Protein AF-A0A523PLF6-F1 (afdb_monomer_lite)

Structure (mmCIF, N/CA/C/O backbone):
data_AF-A0A523PLF6-F1
#
_entry.id   AF-A0A523PLF6-F1
#
loop_
_atom_site.group_PDB
_atom_site.id
_atom_site.type_symbol
_atom_site.label_atom_id
_atom_site.label_alt_id
_atom_site.label_comp_id
_atom_site.label_asym_id
_atom_site.label_entity_id
_atom_site.label_seq_id
_atom_site.pdbx_PDB_ins_code
_atom_site.Cartn_x
_atom_site.Cartn_y
_atom_site.Cartn_z
_atom_site.occupancy
_atom_site.B_iso_or_equiv
_atom_site.auth_seq_id
_atom_site.auth_comp_id
_atom_site.auth_asym_id
_atom_site.auth_atom_id
_atom_site.pdbx_PDB_model_num
ATOM 1 N N . MET A 1 1 ? 30.069 -9.679 -11.797 1.00 52.62 1 MET A N 1
ATOM 2 C CA . MET A 1 1 ? 29.498 -8.792 -10.757 1.00 52.62 1 MET A CA 1
ATOM 3 C C . MET A 1 1 ? 27.975 -8.796 -10.899 1.00 52.62 1 MET A C 1
ATOM 5 O O . MET A 1 1 ? 27.487 -8.496 -11.984 1.00 52.62 1 MET A O 1
ATOM 9 N N . LYS A 1 2 ? 27.214 -9.253 -9.894 1.00 56.81 2 LYS A N 1
ATOM 10 C CA . LYS A 1 2 ? 25.753 -9.429 -10.031 1.00 56.81 2 LYS A CA 1
ATOM 11 C C . LYS A 1 2 ? 25.061 -8.055 -10.030 1.00 56.81 2 LYS A C 1
ATOM 13 O O . LYS A 1 2 ? 24.931 -7.437 -8.986 1.00 56.81 2 LYS A O 1
ATOM 18 N N . LYS A 1 3 ? 24.595 -7.595 -11.200 1.00 57.38 3 LYS A N 1
ATOM 19 C CA . LYS A 1 3 ? 23.920 -6.295 -11.444 1.00 57.38 3 LYS A CA 1
ATOM 20 C C . LYS A 1 3 ? 22.568 -6.092 -10.722 1.00 57.38 3 LYS A C 1
ATOM 22 O O . LYS A 1 3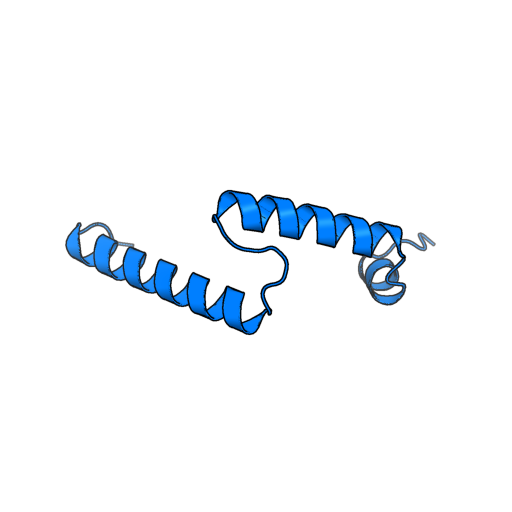 ? 21.887 -5.110 -10.985 1.00 57.38 3 LYS A O 1
ATOM 27 N N . ARG A 1 4 ? 22.147 -7.011 -9.852 1.00 61.06 4 ARG A N 1
ATOM 28 C CA . ARG A 1 4 ? 20.809 -7.035 -9.239 1.00 61.06 4 ARG A CA 1
ATOM 29 C C . ARG A 1 4 ? 20.912 -6.856 -7.726 1.00 61.06 4 ARG A C 1
ATOM 31 O O . ARG A 1 4 ? 20.676 -7.797 -6.978 1.00 61.06 4 ARG A O 1
ATOM 38 N N . THR A 1 5 ? 21.333 -5.677 -7.279 1.00 82.69 5 THR A N 1
ATOM 39 C CA . THR A 1 5 ? 21.119 -5.259 -5.887 1.00 82.69 5 THR A CA 1
ATOM 40 C C . THR A 1 5 ? 19.715 -4.665 -5.779 1.00 82.69 5 THR A C 1
ATOM 42 O O . THR A 1 5 ? 19.250 -4.017 -6.718 1.00 82.69 5 THR A O 1
ATOM 45 N N . LEU A 1 6 ? 19.027 -4.901 -4.657 1.00 84.19 6 LEU A N 1
ATOM 46 C CA . LEU A 1 6 ? 17.670 -4.394 -4.420 1.00 84.19 6 LEU A CA 1
ATOM 47 C C . LEU A 1 6 ? 17.619 -2.868 -4.608 1.00 84.19 6 LEU A C 1
ATOM 49 O O . LEU A 1 6 ? 16.755 -2.362 -5.309 1.00 84.19 6 LEU A O 1
ATOM 53 N N . THR A 1 7 ? 18.632 -2.156 -4.109 1.00 86.69 7 THR A N 1
ATOM 54 C CA . THR A 1 7 ? 18.795 -0.707 -4.291 1.00 86.69 7 THR A CA 1
ATOM 55 C C . THR A 1 7 ? 18.788 -0.293 -5.762 1.00 86.69 7 THR A C 1
ATOM 57 O O . THR A 1 7 ? 18.061 0.620 -6.133 1.00 86.69 7 THR A O 1
ATOM 60 N N . ASN A 1 8 ? 19.531 -0.987 -6.632 1.00 86.50 8 ASN A N 1
ATOM 61 C CA . ASN A 1 8 ? 19.551 -0.652 -8.060 1.00 86.50 8 ASN A CA 1
ATOM 62 C C . ASN A 1 8 ? 18.198 -0.914 -8.731 1.00 86.50 8 ASN A C 1
ATOM 64 O O . ASN A 1 8 ? 17.809 -0.168 -9.625 1.00 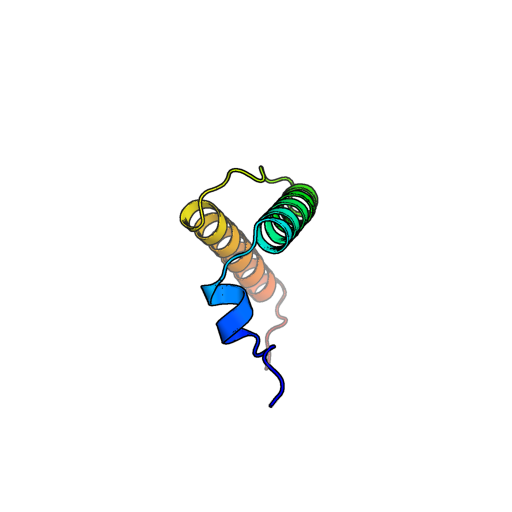86.50 8 ASN A O 1
ATOM 68 N N . LEU A 1 9 ? 17.487 -1.965 -8.312 1.00 86.25 9 LEU A N 1
ATOM 69 C CA . LEU A 1 9 ? 16.164 -2.290 -8.839 1.00 86.25 9 LEU A CA 1
ATOM 70 C C . LEU A 1 9 ? 15.121 -1.229 -8.452 1.00 86.25 9 LEU A C 1
ATOM 72 O O . LEU A 1 9 ? 14.355 -0.802 -9.311 1.00 86.25 9 LEU A O 1
ATOM 76 N N . TYR A 1 10 ? 15.123 -0.787 -7.194 1.00 88.31 10 TYR A N 1
ATOM 77 C CA . TYR A 1 10 ? 14.218 0.262 -6.720 1.00 88.31 10 TYR A CA 1
ATOM 78 C C . TYR A 1 10 ? 14.553 1.628 -7.329 1.00 88.31 10 TYR A C 1
ATOM 80 O O . TYR A 1 10 ? 13.638 2.336 -7.729 1.00 88.31 10 TYR A O 1
ATOM 88 N N . ASN A 1 11 ? 15.839 1.957 -7.506 1.00 88.88 11 ASN A N 1
ATOM 89 C CA . ASN A 1 11 ? 16.252 3.193 -8.182 1.00 88.88 11 ASN A CA 1
ATOM 90 C C . ASN A 1 11 ? 15.826 3.231 -9.657 1.00 88.88 11 ASN A C 1
ATOM 92 O O . ASN A 1 11 ? 15.491 4.289 -10.175 1.00 88.88 11 ASN A O 1
ATOM 96 N N . ALA A 1 12 ? 15.871 2.088 -10.349 1.00 89.88 12 ALA A N 1
ATOM 97 C CA . ALA A 1 12 ? 15.450 1.998 -11.745 1.00 89.88 12 ALA A CA 1
ATOM 98 C C . ALA A 1 12 ? 13.922 2.016 -11.915 1.00 89.88 12 ALA A C 1
ATOM 100 O O . ALA A 1 12 ? 13.455 2.241 -13.028 1.00 89.88 12 ALA A O 1
ATOM 101 N N . GLN A 1 13 ? 13.176 1.717 -10.842 1.00 86.19 13 GLN A N 1
ATOM 102 C CA . GLN A 1 13 ? 11.713 1.688 -10.765 1.00 86.19 13 GLN A CA 1
ATOM 103 C C . GLN A 1 13 ? 11.030 1.191 -12.058 1.00 86.19 13 GLN A C 1
ATOM 105 O O . GLN A 1 13 ? 10.228 1.899 -12.670 1.00 86.19 13 GLN A O 1
ATOM 110 N N . PRO A 1 14 ? 11.355 -0.025 -12.535 1.00 93.75 14 PRO A N 1
ATOM 111 C CA . PRO A 1 14 ? 10.801 -0.519 -13.786 1.00 93.75 14 PRO A CA 1
ATOM 112 C C . PRO A 1 14 ? 9.282 -0.707 -13.672 1.00 93.75 14 PRO A C 1
ATOM 114 O O . PRO A 1 14 ? 8.770 -1.094 -12.623 1.00 93.75 14 PRO A O 1
ATOM 117 N N . THR A 1 15 ? 8.559 -0.533 -14.780 1.00 95.44 15 THR A N 1
ATOM 118 C CA . THR A 1 15 ? 7.084 -0.575 -14.817 1.00 95.44 15 THR A CA 1
ATOM 119 C C . THR A 1 15 ? 6.482 -1.848 -14.215 1.00 95.44 15 THR A C 1
ATOM 121 O O . THR A 1 15 ? 5.420 -1.801 -13.601 1.00 95.44 15 THR A O 1
ATOM 124 N N . TRP A 1 16 ? 7.147 -2.999 -14.355 1.00 95.31 16 TRP A N 1
ATOM 125 C CA . TRP A 1 16 ? 6.657 -4.251 -13.770 1.00 95.31 16 TRP A CA 1
ATOM 126 C C . TRP A 1 16 ? 6.667 -4.231 -12.235 1.00 95.31 16 TRP A C 1
ATOM 128 O O . TRP A 1 16 ? 5.789 -4.835 -11.628 1.00 95.31 16 TRP A O 1
ATOM 138 N N . LEU A 1 17 ? 7.629 -3.538 -11.614 1.00 94.19 17 LEU A N 1
ATOM 139 C CA . LEU A 1 17 ? 7.746 -3.434 -10.159 1.00 94.19 17 LEU A CA 1
ATOM 140 C C . LEU A 1 17 ? 6.652 -2.521 -9.605 1.00 94.19 17 LEU A C 1
ATOM 142 O O . LEU A 1 17 ? 5.968 -2.875 -8.652 1.00 94.19 17 LEU A O 1
ATOM 146 N N . ASP A 1 18 ? 6.435 -1.391 -10.268 1.00 93.88 18 ASP A N 1
ATOM 147 C CA . ASP A 1 18 ? 5.359 -0.451 -9.958 1.00 93.88 18 ASP A CA 1
ATOM 148 C C . ASP A 1 18 ? 3.970 -1.111 -10.095 1.00 93.88 18 ASP A C 1
ATOM 150 O O . ASP A 1 18 ? 3.119 -1.025 -9.211 1.00 93.88 18 ASP A O 1
ATOM 154 N N . ASN A 1 19 ? 3.764 -1.905 -11.151 1.00 95.50 19 ASN A N 1
ATOM 155 C CA . ASN A 1 19 ? 2.546 -2.705 -11.308 1.00 95.50 19 ASN A CA 1
ATOM 156 C C . ASN A 1 19 ? 2.394 -3.802 -10.245 1.00 95.50 19 ASN A C 1
ATOM 158 O O . ASN A 1 19 ? 1.264 -4.151 -9.898 1.00 95.50 19 ASN A O 1
ATOM 162 N N . ALA A 1 20 ? 3.495 -4.376 -9.754 1.00 94.94 20 ALA A N 1
ATOM 163 C CA . ALA A 1 20 ? 3.455 -5.361 -8.679 1.00 94.94 20 ALA A CA 1
ATOM 164 C C . ALA A 1 20 ? 3.055 -4.709 -7.346 1.00 94.94 20 ALA A C 1
ATOM 166 O O . ALA A 1 20 ? 2.185 -5.243 -6.660 1.00 94.94 20 ALA A O 1
ATOM 167 N N . HIS A 1 21 ? 3.608 -3.535 -7.020 1.00 93.25 21 HIS A N 1
ATOM 168 C CA . HIS A 1 21 ? 3.203 -2.768 -5.836 1.00 93.25 21 HIS A CA 1
ATOM 169 C C . HIS A 1 21 ? 1.729 -2.362 -5.906 1.00 93.25 21 HIS A C 1
ATOM 171 O O . HIS A 1 21 ? 0.980 -2.686 -4.995 1.00 93.25 21 HIS A O 1
ATOM 177 N N . ARG A 1 22 ? 1.253 -1.822 -7.037 1.00 93.19 22 ARG A N 1
ATOM 178 C CA . ARG A 1 22 ? -0.173 -1.475 -7.192 1.00 93.19 22 ARG A CA 1
ATOM 179 C C . ARG A 1 22 ? -1.125 -2.656 -6.997 1.00 93.19 22 ARG A C 1
ATOM 181 O O . ARG A 1 22 ? -2.243 -2.479 -6.519 1.00 93.19 22 ARG A O 1
ATOM 188 N N . GLN A 1 23 ? -0.730 -3.860 -7.411 1.00 95.50 23 GLN A N 1
ATOM 189 C CA . GLN A 1 23 ? -1.532 -5.064 -7.168 1.00 95.50 23 GLN A CA 1
ATOM 190 C C . GLN A 1 23 ? -1.541 -5.446 -5.688 1.00 95.50 23 GLN A C 1
ATOM 192 O O . GLN A 1 23 ? -2.591 -5.820 -5.164 1.00 95.50 23 GLN A O 1
ATOM 197 N N . LEU A 1 24 ? -0.392 -5.322 -5.022 1.00 94.19 24 LEU A N 1
ATOM 198 C CA . LEU A 1 24 ? -0.273 -5.557 -3.591 1.00 94.19 24 LEU A CA 1
ATOM 199 C C . LEU A 1 24 ? -1.121 -4.558 -2.792 1.00 94.19 24 LEU A C 1
ATOM 201 O O . LEU A 1 24 ? -1.913 -4.990 -1.959 1.00 94.19 24 LEU A O 1
ATOM 205 N N . ASP A 1 25 ? -1.036 -3.264 -3.100 1.00 92.44 25 ASP A N 1
ATOM 206 C CA . ASP A 1 25 ? -1.788 -2.209 -2.409 1.00 92.44 25 ASP A CA 1
ATOM 207 C C . ASP A 1 25 ? -3.298 -2.417 -2.545 1.00 92.44 25 ASP A C 1
ATOM 209 O O . ASP A 1 25 ? -4.037 -2.304 -1.570 1.00 92.44 25 ASP A O 1
ATOM 213 N N . LYS A 1 26 ? -3.768 -2.838 -3.727 1.00 93.88 26 LYS A N 1
ATOM 214 C CA . LYS A 1 26 ? -5.174 -3.215 -3.942 1.00 93.88 26 LYS A CA 1
ATOM 215 C C . LYS A 1 26 ? -5.603 -4.409 -3.097 1.00 93.88 26 LYS A C 1
ATOM 217 O O . LYS A 1 26 ? -6.690 -4.385 -2.524 1.00 93.88 26 LYS A O 1
ATOM 222 N N . ALA A 1 27 ? -4.776 -5.450 -3.024 1.00 95.38 27 ALA A N 1
ATOM 223 C CA . ALA A 1 27 ? -5.084 -6.641 -2.238 1.00 95.38 27 ALA A CA 1
ATOM 224 C C . ALA A 1 27 ? -5.108 -6.336 -0.730 1.00 95.38 27 ALA A C 1
ATOM 226 O O . ALA A 1 27 ? -6.015 -6.780 -0.025 1.00 95.38 27 ALA A O 1
ATOM 227 N N . VAL A 1 28 ? -4.147 -5.544 -0.246 1.00 92.81 28 VAL A N 1
ATOM 228 C CA . VAL A 1 28 ? -4.081 -5.099 1.153 1.00 92.81 28 VAL A CA 1
ATOM 229 C C . VAL A 1 28 ? -5.254 -4.175 1.473 1.00 92.81 28 VAL A C 1
ATOM 231 O O . VAL A 1 28 ? -5.957 -4.416 2.452 1.00 92.81 28 VAL A O 1
ATOM 234 N N . GLY A 1 29 ? -5.524 -3.179 0.625 1.00 92.62 29 GLY A N 1
ATOM 235 C CA . GLY A 1 29 ? -6.676 -2.289 0.758 1.00 92.62 29 GLY A CA 1
ATOM 236 C C . GLY A 1 29 ? -7.980 -3.076 0.876 1.00 92.62 29 GLY A C 1
ATOM 237 O O . GLY A 1 29 ? -8.709 -2.907 1.850 1.00 92.62 29 GLY A O 1
ATOM 238 N N . ALA A 1 30 ? -8.220 -4.038 -0.020 1.00 93.75 30 ALA A N 1
ATOM 239 C CA . ALA A 1 30 ? -9.398 -4.904 0.042 1.00 93.75 30 ALA A CA 1
ATOM 240 C C . ALA A 1 30 ? -9.496 -5.703 1.357 1.00 93.75 30 ALA A C 1
ATOM 242 O O . ALA A 1 30 ? -10.586 -5.808 1.919 1.00 93.75 30 ALA A O 1
ATOM 243 N N . ALA A 1 31 ? -8.379 -6.219 1.883 1.00 93.88 31 ALA A N 1
ATOM 244 C CA . ALA A 1 31 ? -8.357 -6.952 3.152 1.00 93.88 31 ALA A CA 1
ATOM 245 C C . ALA A 1 31 ? -8.717 -6.070 4.363 1.00 93.88 31 ALA A C 1
ATOM 247 O O . ALA A 1 31 ? -9.352 -6.547 5.304 1.00 93.88 31 ALA A O 1
ATOM 248 N N . TYR A 1 32 ? -8.347 -4.788 4.327 1.00 90.50 32 TYR A N 1
ATOM 249 C CA . TYR A 1 32 ? -8.711 -3.798 5.348 1.00 90.50 32 TYR A CA 1
ATOM 250 C C . TYR A 1 32 ? -10.062 -3.107 5.085 1.00 90.50 32 TYR A C 1
ATOM 252 O O . TYR A 1 32 ? -10.510 -2.310 5.910 1.00 90.50 32 TYR A O 1
ATOM 260 N N . GLY A 1 33 ? -10.727 -3.394 3.960 1.00 92.75 33 GLY A N 1
ATOM 261 C CA . GLY A 1 33 ? -11.943 -2.691 3.534 1.00 92.75 33 GLY A CA 1
ATOM 262 C C . GLY A 1 33 ? -11.691 -1.239 3.105 1.00 92.75 33 GLY A C 1
ATOM 263 O O . GLY A 1 33 ? -12.577 -0.391 3.209 1.00 92.75 33 GLY A O 1
ATOM 264 N N . TRP A 1 34 ? -10.473 -0.926 2.672 1.00 92.56 34 TRP A N 1
ATOM 265 C CA . TRP A 1 34 ? -10.011 0.401 2.278 1.00 92.56 34 TRP A CA 1
ATOM 266 C C . TRP A 1 34 ? -9.847 0.521 0.761 1.00 92.56 34 TRP A C 1
ATOM 268 O O . TRP A 1 34 ? -9.580 -0.459 0.067 1.00 92.56 34 TRP A O 1
ATOM 278 N N . SER A 1 35 ? -9.989 1.748 0.247 1.00 89.50 35 SER A N 1
ATOM 279 C CA . SER A 1 35 ? -9.629 2.045 -1.142 1.00 89.50 35 SER A CA 1
ATOM 280 C C . SER A 1 35 ? -8.120 1.891 -1.339 1.00 89.50 35 SER A C 1
ATOM 282 O O . SER A 1 35 ? -7.344 2.179 -0.431 1.00 89.50 35 SER A O 1
ATOM 284 N N . ALA A 1 36 ? -7.713 1.469 -2.534 1.00 86.75 36 ALA A N 1
ATOM 285 C CA . ALA A 1 36 ? -6.306 1.400 -2.925 1.00 86.75 36 ALA A CA 1
ATOM 286 C C . ALA A 1 36 ? -5.717 2.773 -3.295 1.00 86.75 36 ALA A C 1
ATOM 288 O O . ALA A 1 36 ? -4.508 2.891 -3.438 1.00 86.75 36 ALA A O 1
ATOM 289 N N . ASP A 1 37 ? -6.569 3.790 -3.451 1.00 88.69 37 ASP A N 1
ATOM 290 C CA . ASP A 1 37 ? -6.179 5.145 -3.861 1.00 88.69 37 ASP A CA 1
ATOM 291 C C . ASP A 1 37 ? -5.958 6.088 -2.661 1.00 88.69 37 ASP A C 1
ATOM 293 O O . ASP A 1 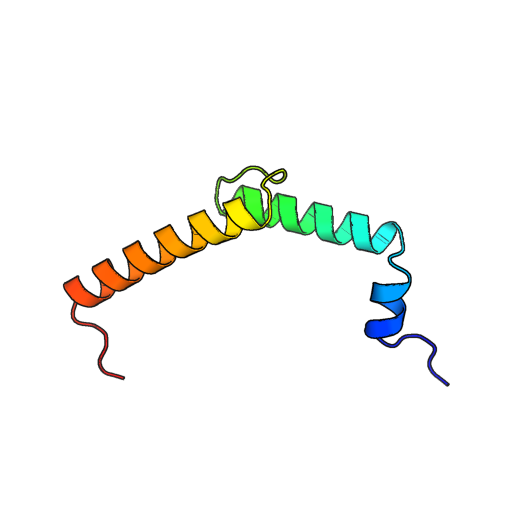37 ? -5.989 7.308 -2.812 1.00 88.69 37 ASP A O 1
ATOM 297 N N . LEU A 1 38 ? -5.799 5.536 -1.453 1.00 90.06 38 LEU A N 1
ATOM 298 C CA . LEU A 1 38 ? -5.499 6.329 -0.262 1.00 90.06 38 LEU A CA 1
ATOM 299 C C . LEU A 1 38 ? -4.083 6.890 -0.337 1.00 90.06 38 LEU A C 1
ATOM 301 O O . LEU A 1 38 ? -3.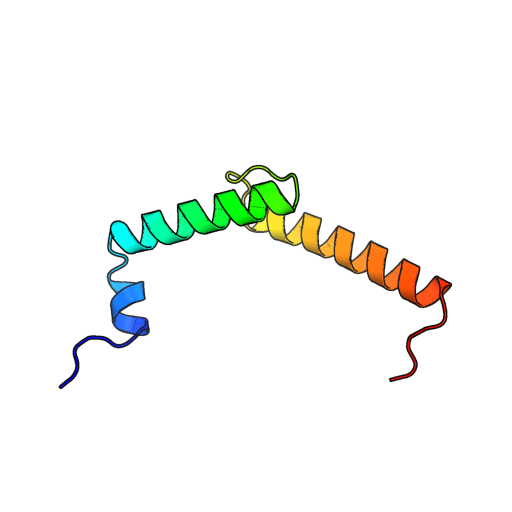148 6.191 -0.726 1.00 90.06 38 LEU A O 1
ATOM 305 N N . SER A 1 39 ? -3.925 8.135 0.098 1.00 92.31 39 SER A N 1
ATOM 306 C CA . SER A 1 39 ? -2.599 8.693 0.347 1.00 92.31 39 SER A CA 1
ATOM 307 C C . SER A 1 39 ? -1.924 7.999 1.534 1.00 92.31 39 SER A C 1
ATOM 309 O O . SER A 1 39 ? -2.592 7.506 2.448 1.00 92.31 39 SER A O 1
ATOM 311 N N . ASP A 1 40 ? -0.590 8.007 1.550 1.00 89.50 40 ASP A N 1
ATOM 312 C CA . ASP A 1 40 ? 0.200 7.439 2.648 1.00 89.50 40 ASP A CA 1
ATOM 313 C C . ASP A 1 40 ? -0.226 8.014 4.010 1.00 89.50 40 ASP A C 1
ATOM 315 O O . ASP A 1 40 ? -0.375 7.270 4.978 1.00 89.50 40 ASP A O 1
ATOM 319 N N . ASP A 1 41 ? -0.514 9.317 4.078 1.00 94.81 41 ASP A N 1
ATOM 320 C CA . ASP A 1 41 ? -0.970 9.980 5.304 1.00 94.81 41 ASP A CA 1
ATOM 321 C C . ASP A 1 41 ? -2.332 9.451 5.784 1.00 94.81 41 ASP A C 1
ATOM 323 O O . ASP A 1 41 ? -2.530 9.233 6.983 1.00 94.81 41 ASP A O 1
ATOM 327 N N . GLU A 1 42 ? -3.272 9.182 4.871 1.00 93.69 42 GLU A N 1
ATOM 328 C CA . GLU A 1 42 ? -4.565 8.580 5.218 1.00 93.69 42 GLU A CA 1
ATOM 329 C C . GLU A 1 42 ? -4.404 7.140 5.710 1.00 93.69 42 GLU A C 1
ATOM 331 O O . GLU A 1 42 ? -5.059 6.740 6.679 1.00 93.69 42 GLU A O 1
ATOM 336 N N . VAL A 1 43 ? -3.523 6.362 5.075 1.00 92.38 43 VAL A N 1
ATOM 337 C CA . VAL A 1 43 ? -3.195 4.999 5.517 1.00 92.38 43 VAL A CA 1
ATOM 338 C C . VAL A 1 43 ? -2.600 5.035 6.926 1.00 92.38 43 VAL A C 1
ATOM 340 O O . VAL A 1 43 ? -3.050 4.291 7.804 1.00 92.38 43 VAL A O 1
ATOM 343 N N . LEU A 1 44 ? -1.640 5.929 7.176 1.00 94.50 44 LEU A N 1
ATOM 344 C CA . LEU A 1 44 ? -1.001 6.094 8.482 1.00 94.50 44 LEU A CA 1
ATOM 345 C C . LEU A 1 44 ? -1.998 6.524 9.563 1.00 94.50 44 LEU A C 1
ATOM 347 O O . LEU A 1 44 ? -2.001 5.938 10.649 1.00 94.50 44 LEU A O 1
ATOM 351 N N . ALA A 1 45 ? -2.875 7.488 9.274 1.00 95.00 45 ALA A N 1
ATOM 352 C CA . ALA A 1 45 ? -3.885 7.956 10.221 1.00 95.00 45 ALA A CA 1
ATOM 353 C C . ALA A 1 45 ? -4.850 6.832 10.632 1.00 95.00 45 ALA A C 1
ATOM 355 O O . ALA A 1 45 ? -5.096 6.624 11.823 1.00 95.00 45 ALA A O 1
ATOM 356 N N . ARG A 1 46 ? -5.344 6.051 9.663 1.00 93.38 46 ARG A N 1
ATOM 357 C CA . ARG A 1 46 ? -6.256 4.931 9.942 1.00 93.38 46 ARG A CA 1
ATOM 358 C C . ARG A 1 46 ? -5.569 3.793 10.700 1.00 93.38 46 ARG A C 1
ATOM 360 O O . ARG A 1 46 ? -6.159 3.210 11.610 1.00 93.38 46 ARG A O 1
ATOM 367 N N . LEU A 1 47 ? -4.316 3.475 10.359 1.00 92.81 47 LEU A N 1
ATOM 368 C CA . LEU A 1 47 ? -3.526 2.481 11.095 1.00 92.81 47 LEU A CA 1
ATOM 369 C C . LEU A 1 47 ? -3.260 2.928 12.535 1.00 92.81 47 LEU A C 1
ATOM 371 O O . LEU A 1 47 ? -3.334 2.108 13.453 1.00 92.81 47 LEU A O 1
ATOM 375 N N . LEU A 1 48 ? -2.977 4.215 12.746 1.00 93.81 48 LEU A N 1
ATOM 376 C CA . LEU A 1 48 ? -2.802 4.783 14.077 1.00 93.81 48 LEU A CA 1
ATOM 377 C C . LEU A 1 48 ? -4.088 4.654 14.900 1.00 93.81 48 LEU A C 1
ATOM 379 O O . LEU A 1 48 ? -4.035 4.148 16.020 1.00 93.81 48 LEU A O 1
ATOM 383 N N . GLU A 1 49 ? -5.240 5.029 14.345 1.00 93.50 49 GLU A N 1
ATOM 384 C CA . GLU A 1 49 ? -6.542 4.892 15.011 1.00 93.50 49 GLU A CA 1
ATOM 385 C C . GLU A 1 49 ? -6.851 3.433 15.390 1.00 93.50 49 GLU A C 1
ATOM 387 O O . GLU A 1 49 ? -7.244 3.145 16.530 1.00 93.50 49 GLU A O 1
ATOM 392 N N . PHE A 1 50 ? -6.612 2.487 14.474 1.00 90.19 50 PHE A N 1
ATOM 393 C CA . PHE A 1 50 ? -6.770 1.062 14.760 1.00 90.19 50 PHE A CA 1
ATOM 394 C C . PHE A 1 50 ? -5.821 0.570 15.852 1.00 90.19 50 PHE A C 1
ATOM 396 O O . PHE A 1 50 ? -6.245 -0.175 16.742 1.00 90.19 50 PHE A O 1
ATOM 403 N N . ASN A 1 51 ? -4.558 0.989 15.825 1.00 91.50 51 ASN A N 1
ATOM 404 C CA . ASN A 1 51 ? -3.584 0.608 16.842 1.00 91.50 51 ASN A CA 1
ATOM 405 C C . ASN A 1 51 ? -3.935 1.191 18.212 1.00 91.50 51 ASN A C 1
ATOM 407 O O . ASN A 1 51 ? -3.885 0.461 19.201 1.00 91.50 51 ASN A O 1
ATOM 411 N N . LEU A 1 52 ? -4.363 2.453 18.287 1.00 93.00 52 LEU A N 1
ATOM 412 C CA . LEU A 1 52 ? -4.829 3.066 19.533 1.00 93.00 52 LEU A CA 1
ATOM 413 C C . LEU A 1 52 ? -6.061 2.337 20.081 1.00 93.00 52 LEU A C 1
ATOM 415 O O . LEU A 1 52 ? -6.098 1.988 21.258 1.00 93.00 52 LEU A O 1
ATOM 419 N N . SER A 1 53 ? -7.027 2.011 19.220 1.00 89.31 53 SER A N 1
ATOM 420 C CA . SER A 1 53 ? -8.232 1.263 19.605 1.00 89.31 53 SER A CA 1
ATOM 421 C C . SER A 1 53 ? -7.912 -0.141 20.128 1.00 89.31 53 SER A C 1
ATOM 423 O O . SER A 1 53 ? -8.513 -0.600 21.103 1.00 89.31 53 SER A O 1
ATOM 425 N N . ARG A 1 54 ? -6.956 -0.840 19.502 1.00 86.44 54 ARG A N 1
ATOM 426 C CA . ARG A 1 54 ? -6.470 -2.152 19.958 1.00 86.44 54 ARG A CA 1
ATOM 427 C C . ARG A 1 54 ? -5.705 -2.056 21.272 1.00 86.44 54 ARG A C 1
ATOM 429 O O . ARG A 1 54 ? -5.943 -2.887 22.141 1.00 86.44 54 ARG A O 1
ATOM 436 N N . SER A 1 55 ? -4.833 -1.065 21.430 1.00 83.25 55 SER A N 1
ATOM 437 C CA . SER A 1 55 ? -4.068 -0.847 22.662 1.00 83.25 55 SER A CA 1
ATOM 438 C C . SER A 1 55 ? -4.989 -0.518 23.834 1.00 83.25 55 SER A C 1
ATOM 440 O O . SER A 1 55 ? -4.887 -1.156 24.877 1.00 83.25 55 SER A O 1
ATOM 442 N N . SER A 1 56 ? -5.973 0.365 23.650 1.00 76.69 56 SER A N 1
ATOM 443 C CA . SER A 1 56 ? -6.991 0.648 24.672 1.00 76.69 56 SER A CA 1
ATOM 444 C C . SER A 1 56 ? -7.820 -0.591 25.024 1.00 76.69 56 SER A C 1
ATOM 446 O O . SER A 1 56 ? -8.138 -0.821 26.189 1.00 76.69 56 SER A O 1
ATOM 448 N N . ARG A 1 57 ? -8.126 -1.441 24.033 1.00 68.06 57 ARG A N 1
ATOM 449 C CA . ARG A 1 57 ? -8.805 -2.726 24.250 1.00 68.06 57 ARG A CA 1
ATOM 450 C C . ARG A 1 57 ? -7.919 -3.709 25.025 1.00 68.06 57 ARG A C 1
ATOM 452 O O . ARG A 1 57 ? -8.399 -4.326 25.964 1.00 68.06 57 ARG A O 1
ATOM 459 N N . LEU A 1 58 ? -6.633 -3.821 24.698 1.00 59.91 58 LEU A N 1
ATOM 460 C CA . LEU A 1 58 ? -5.668 -4.656 25.427 1.00 59.91 58 LEU A CA 1
ATOM 461 C C . LEU A 1 58 ? -5.476 -4.204 26.882 1.00 59.91 58 LEU A C 1
ATOM 463 O O . LEU A 1 58 ? -5.386 -5.054 27.766 1.00 59.91 58 LEU A O 1
ATOM 467 N N . VAL A 1 59 ? -5.491 -2.893 27.140 1.00 59.59 59 VAL A N 1
ATOM 468 C CA . VAL A 1 59 ? -5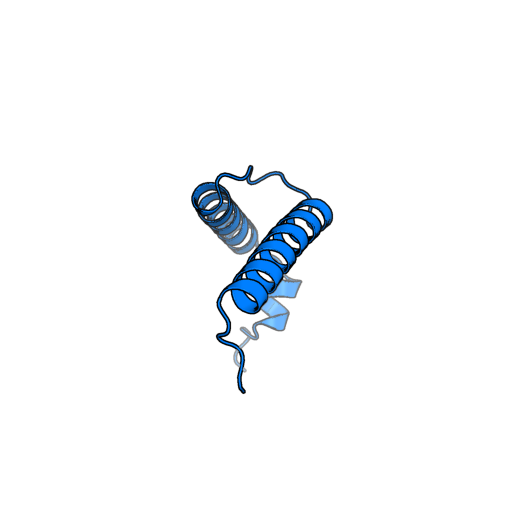.455 -2.330 28.501 1.00 59.59 59 VAL A CA 1
ATOM 469 C C . VAL A 1 59 ? -6.730 -2.679 29.281 1.00 59.59 59 VAL A C 1
ATOM 471 O O . VAL A 1 59 ? -6.646 -3.027 30.455 1.00 59.59 59 VAL A O 1
ATOM 474 N N . LEU A 1 60 ? -7.901 -2.677 28.633 1.00 57.69 60 LEU A N 1
ATOM 475 C CA . LEU A 1 60 ? -9.172 -3.095 29.249 1.00 57.69 60 LEU A CA 1
ATOM 476 C C . LEU A 1 60 ? -9.273 -4.612 29.493 1.00 57.69 60 LEU A C 1
ATOM 478 O O . LEU A 1 60 ? -9.981 -5.027 30.406 1.00 57.69 60 LEU A O 1
ATOM 482 N N . PHE A 1 61 ? -8.568 -5.437 28.711 1.00 57.38 61 PHE A N 1
ATOM 483 C CA . PHE A 1 61 ? -8.548 -6.900 28.861 1.00 57.38 61 PHE A CA 1
ATOM 484 C C . PHE A 1 61 ? -7.379 -7.436 29.704 1.00 57.38 61 PHE A C 1
ATOM 486 O O . PHE A 1 61 ? -7.233 -8.649 29.815 1.00 57.38 61 PHE A O 1
ATOM 493 N N . GLY A 1 62 ? -6.572 -6.576 30.338 1.00 56.28 62 GLY A N 1
ATOM 494 C CA . GLY A 1 62 ? -5.596 -6.995 31.352 1.00 56.28 62 GLY A CA 1
ATOM 495 C C . GLY A 1 62 ? -4.477 -7.919 30.851 1.00 56.28 62 GLY A C 1
ATOM 496 O O . GLY A 1 62 ? -3.896 -8.649 31.648 1.00 56.28 62 GLY A O 1
ATOM 497 N N . VAL A 1 63 ? -4.159 -7.906 29.552 1.00 57.09 63 VAL A N 1
ATOM 498 C CA . VAL A 1 63 ? -3.082 -8.732 28.972 1.00 57.09 63 VAL A CA 1
ATOM 499 C C . VAL A 1 63 ? -2.015 -7.840 28.355 1.00 57.09 63 VAL A C 1
ATOM 501 O O . VAL A 1 63 ? -1.834 -7.838 27.145 1.00 57.09 63 VAL A O 1
ATOM 504 N N . ILE A 1 64 ? -1.304 -7.070 29.181 1.00 53.97 64 ILE A N 1
ATOM 505 C CA . ILE A 1 64 ? 0.077 -6.662 28.881 1.00 53.97 64 ILE A CA 1
ATOM 506 C C . ILE A 1 64 ? 0.858 -6.644 30.204 1.00 53.97 64 ILE A C 1
ATOM 508 O O . ILE A 1 64 ? 1.053 -5.601 30.820 1.00 53.97 64 ILE A O 1
ATOM 512 N N . SER A 1 65 ? 1.283 -7.828 30.646 1.00 40.16 65 SER A N 1
ATOM 513 C CA . SER A 1 65 ? 2.581 -7.977 31.305 1.00 40.16 65 SER A CA 1
ATOM 514 C C . SER A 1 65 ? 3.528 -8.456 30.209 1.00 40.16 65 SER A C 1
ATOM 516 O O . SER A 1 65 ? 3.327 -9.547 29.673 1.00 40.16 65 SER A O 1
ATOM 518 N N . TRP A 1 66 ? 4.482 -7.610 29.831 1.00 43.44 66 TRP A N 1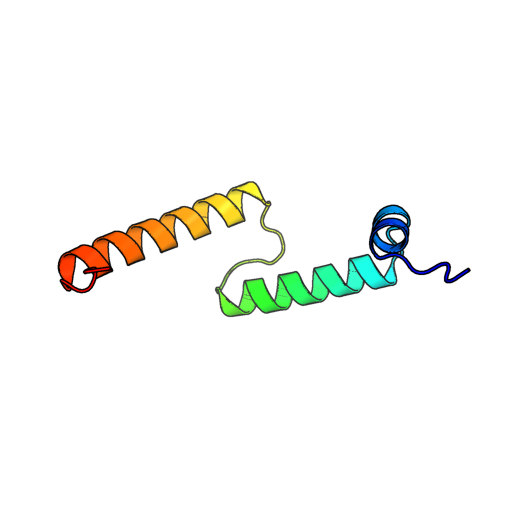
ATOM 519 C CA . TRP A 1 66 ? 5.725 -8.036 29.188 1.00 43.44 66 TRP A CA 1
ATOM 520 C C . TRP A 1 66 ? 6.787 -8.172 30.275 1.00 43.44 66 TRP A C 1
ATOM 522 O O . TRP A 1 66 ? 6.722 -7.366 31.233 1.00 43.44 66 TRP A O 1
#

pLDDT: mean 83.66, std 15.18, range [40.16, 95.5]

Foldseek 3Di:
DPPDDVVNCVVVVDPVVVVVVLVVLCVVCVVVVHDSPDDPVRVVVVVVVVVVVVVVVCVVVVPDDD

Secondary structure (DSSP, 8-state):
-----HHHHHHH--HHHHHHHHHHHHHHHHHHT--TT--HHHHHHHHHHHHHHHHHHHHHTT----

Sequence (66 aa):
MKKRTLTNLYNAQPTWLDNAHRQLDKAVGAAYGWSADLSDDEVLARLLEFNLSRSSRLVLFGVISW

Radius of gyration: 18.0 Å; chains: 1; bounding box: 41×19×46 Å